Protein AF-A0A2J1DR00-F1 (afdb_monomer_lite)

Secondary structure (DSSP, 8-state):
--HHHHHHHHHHTT-B-TTTT--BHHHHHHHHHHS--SS--EEEEE---STT--HHHHHHHH-HHHHHHHHHHHHHHHT-S-EEEEE-TT-HHHHHHHHHHHHHHHHTTSEEE--------SS---------EE-

Foldseek 3Di:
DQLLVLLVVQVVVQDADPPPPRHRPSVVLVVLLPDPDPPGEDEAEQAPDDPPDCVSLVCLQPPLLVVVVVSLSSCNSSVHQWYYYAHDPVSVNSVVSNVVSLVVCVVVPQFPDWDDDDYDDDDDDDDDDTTGGGD

pLDDT: mean 83.14, std 20.16, range [23.86, 98.75]

Organism: NCBI:txid61435

InterPro domains:
  IPR011538 NADH-ubiquinone oxidoreductase 51kDa subunit, FMN-binding domain [PF01512] (10-109)
  IPR037225 NADH-ubiquinone oxidoreductase 51kDa subunit, FMN-binding domain superfamily [G3DSA:3.40.50.11540] (15-126)
  IPR037225 NADH-ubiquinone oxidoreductase 51kDa subunit, FMN-binding domain superfamily [SSF142019] (1-114)

Sequence (135 aa):
MTPEEVIAEVKRSKLVGRGGAAFPTGLKWELTRKEKANPKYIVCNASEGEPGTFKDRLILKNDPHMVLEGFIIAAYAVGTSQGFIHAREVYTQEIELFQKAIDQATERGFLSEYHGEQFLAGYPVLQKRRCVHLR

Structure (mmCIF, N/CA/C/O backbone):
data_AF-A0A2J1DR00-F1
#
_entry.id   AF-A0A2J1DR00-F1
#
loop_
_atom_site.group_PDB
_atom_site.id
_atom_site.type_symbol
_atom_site.label_atom_id
_atom_site.label_alt_id
_atom_site.label_comp_id
_atom_site.label_asym_id
_atom_site.label_entity_id
_atom_site.label_seq_id
_atom_site.pdbx_PDB_ins_code
_atom_site.Cartn_x
_atom_site.Cartn_y
_atom_site.Cartn_z
_atom_site.occupancy
_atom_site.B_iso_or_equiv
_atom_site.auth_seq_id
_atom_site.auth_comp_id
_atom_site.auth_asym_id
_atom_site.auth_atom_id
_atom_site.pdbx_PDB_model_num
ATOM 1 N N . MET A 1 1 ? -17.856 3.620 3.794 1.00 88.00 1 MET A N 1
ATOM 2 C CA . MET A 1 1 ? -17.553 2.341 4.464 1.00 88.00 1 MET A CA 1
ATOM 3 C C . MET A 1 1 ? -16.733 2.647 5.696 1.00 88.00 1 MET A C 1
ATOM 5 O O . MET A 1 1 ? -15.854 3.494 5.600 1.00 88.00 1 MET A O 1
ATOM 9 N N . THR A 1 2 ? -17.010 2.005 6.825 1.00 97.38 2 THR A N 1
ATOM 10 C CA . THR A 1 2 ? -16.100 2.018 7.977 1.00 97.38 2 THR A CA 1
ATOM 11 C C . THR A 1 2 ? -14.809 1.268 7.625 1.00 97.38 2 THR A C 1
ATOM 13 O O . THR A 1 2 ? -14.807 0.428 6.718 1.00 97.38 2 THR A O 1
ATOM 16 N N . PRO A 1 3 ? -13.690 1.519 8.316 1.00 96.56 3 PRO A N 1
ATOM 17 C CA . PRO A 1 3 ? -12.468 0.759 8.070 1.00 96.56 3 PRO A CA 1
ATOM 18 C C . PRO A 1 3 ? -12.642 -0.760 8.267 1.00 96.56 3 PRO A C 1
ATOM 20 O O . PRO A 1 3 ? -12.071 -1.558 7.525 1.00 96.56 3 PRO A O 1
ATOM 23 N N . GLU A 1 4 ? -13.461 -1.177 9.236 1.00 98.31 4 GLU A N 1
ATOM 24 C CA . GLU A 1 4 ? -13.835 -2.575 9.460 1.00 98.31 4 GLU A CA 1
ATOM 25 C C . GLU A 1 4 ? -14.590 -3.164 8.263 1.00 98.31 4 GLU A C 1
ATOM 27 O O . GLU A 1 4 ? -14.321 -4.301 7.876 1.00 98.31 4 GLU A O 1
ATOM 32 N N . GLU A 1 5 ? -15.493 -2.397 7.644 1.00 98.56 5 GLU A N 1
ATOM 33 C CA . GLU A 1 5 ? -16.196 -2.808 6.422 1.00 98.56 5 GLU A CA 1
ATOM 34 C C . GLU A 1 5 ? -15.236 -2.974 5.240 1.00 98.56 5 GLU A C 1
ATOM 36 O O . GLU A 1 5 ? -15.384 -3.930 4.476 1.00 98.56 5 GLU A O 1
ATOM 41 N N . VAL A 1 6 ? -14.229 -2.100 5.109 1.00 98.56 6 VAL A N 1
ATOM 42 C CA . VAL A 1 6 ? -13.178 -2.228 4.081 1.00 98.56 6 VAL A CA 1
ATOM 43 C C . VAL A 1 6 ? -12.381 -3.515 4.292 1.00 98.56 6 VAL A C 1
ATOM 45 O O . VAL A 1 6 ? -12.206 -4.299 3.361 1.00 98.56 6 VAL A O 1
ATOM 48 N N . ILE A 1 7 ? -11.945 -3.789 5.525 1.00 98.69 7 ILE A N 1
ATOM 49 C CA . ILE A 1 7 ? -11.233 -5.034 5.854 1.00 98.69 7 ILE A CA 1
ATOM 50 C C . ILE A 1 7 ? -12.117 -6.253 5.577 1.00 98.69 7 ILE A C 1
ATOM 52 O O . ILE A 1 7 ? -11.642 -7.245 5.019 1.00 98.69 7 ILE A O 1
ATOM 56 N N . ALA A 1 8 ? -13.401 -6.192 5.936 1.00 98.69 8 ALA A N 1
ATOM 57 C CA . ALA A 1 8 ? -14.345 -7.269 5.673 1.00 98.69 8 ALA A CA 1
ATOM 58 C C . ALA A 1 8 ? -14.510 -7.529 4.166 1.00 98.69 8 ALA A C 1
ATOM 60 O O . ALA A 1 8 ? -14.539 -8.692 3.763 1.00 98.69 8 ALA A O 1
ATOM 61 N N . GLU A 1 9 ? -14.545 -6.485 3.333 1.00 98.75 9 GLU A N 1
ATOM 62 C CA . GLU A 1 9 ? -14.589 -6.615 1.870 1.00 98.75 9 GLU A CA 1
ATOM 63 C C . GLU A 1 9 ? -13.320 -7.280 1.316 1.00 98.75 9 GLU A C 1
ATOM 65 O O . GLU A 1 9 ? -13.401 -8.244 0.554 1.00 98.75 9 GLU A O 1
ATOM 70 N N . VAL A 1 10 ? -12.135 -6.878 1.786 1.00 98.62 10 VAL A N 1
ATOM 71 C CA . VAL A 1 10 ? -10.864 -7.509 1.379 1.00 98.62 10 VAL A CA 1
ATOM 72 C C . VAL A 1 10 ? -10.762 -8.965 1.855 1.00 98.62 10 VAL A C 1
ATOM 74 O O . VAL A 1 10 ? -10.170 -9.806 1.177 1.00 98.62 10 VAL A O 1
ATOM 77 N N . LYS A 1 11 ? -11.358 -9.311 3.002 1.00 98.56 11 LYS A N 1
ATOM 78 C CA . LYS A 1 11 ? -11.471 -10.713 3.443 1.00 98.56 11 LYS A CA 1
ATOM 79 C C . LYS A 1 11 ? -12.416 -11.505 2.536 1.00 98.56 11 LYS A C 1
ATOM 81 O O . LYS A 1 11 ? -12.074 -12.625 2.155 1.00 98.56 11 LYS A O 1
ATOM 86 N N . ARG A 1 12 ? -13.570 -10.935 2.163 1.00 98.69 12 ARG A N 1
ATOM 87 C CA . ARG A 1 12 ? -14.547 -11.566 1.254 1.00 98.69 12 ARG A CA 1
ATOM 88 C C . ARG A 1 12 ? -13.963 -11.844 -0.129 1.00 98.69 12 ARG A C 1
ATOM 90 O O . ARG A 1 12 ? -14.233 -12.908 -0.681 1.00 98.69 12 ARG A O 1
ATOM 97 N N . SER A 1 13 ? -13.122 -10.950 -0.651 1.00 98.50 13 SER A N 1
ATOM 98 C CA . SER A 1 13 ? -12.480 -11.121 -1.963 1.00 98.50 13 SER A CA 1
ATOM 99 C C . SER A 1 13 ? -11.446 -12.251 -2.012 1.00 98.50 13 SER A C 1
ATOM 101 O O . SER A 1 13 ? -11.008 -12.633 -3.096 1.00 98.50 13 SER A O 1
ATOM 103 N N . LYS A 1 14 ? -11.047 -12.798 -0.852 1.00 98.25 14 LYS A N 1
ATOM 104 C CA . LYS A 1 14 ? -9.981 -13.806 -0.720 1.00 98.25 14 LYS A CA 1
ATOM 105 C C . LYS A 1 14 ? -8.647 -13.330 -1.307 1.00 98.25 14 LYS A C 1
ATOM 107 O O . LYS A 1 14 ? -7.835 -14.143 -1.751 1.00 98.25 14 LYS A O 1
ATOM 112 N N . LEU A 1 15 ? -8.406 -12.015 -1.308 1.00 98.56 15 LEU A N 1
ATOM 113 C CA . LEU A 1 15 ? -7.144 -11.459 -1.774 1.00 98.56 15 LEU A CA 1
ATOM 114 C C . LEU A 1 15 ? -5.988 -11.975 -0.908 1.00 98.56 15 LEU A C 1
ATOM 116 O O . LEU A 1 15 ? -6.011 -11.892 0.322 1.00 98.56 15 LEU A O 1
ATOM 120 N N . VAL A 1 16 ? -4.952 -12.459 -1.582 1.00 98.56 16 VAL A N 1
ATOM 121 C CA . VAL A 1 16 ? -3.692 -12.898 -0.981 1.00 98.56 16 VAL A CA 1
ATOM 122 C C . VAL A 1 16 ? -2.548 -11.987 -1.411 1.00 98.56 16 VAL A C 1
ATOM 124 O O . VAL A 1 16 ? -2.609 -11.345 -2.464 1.00 98.56 16 VAL A O 1
ATOM 127 N N . GLY A 1 17 ? -1.485 -11.946 -0.608 1.00 97.56 17 GLY A N 1
ATOM 128 C CA . GLY A 1 17 ? -0.277 -11.192 -0.922 1.00 97.56 17 GLY A CA 1
ATOM 129 C C . GLY A 1 17 ? 0.338 -11.627 -2.256 1.00 97.56 17 GLY A C 1
ATOM 130 O O . GLY A 1 17 ? 0.683 -12.793 -2.436 1.00 97.56 17 GLY A O 1
ATOM 131 N N . ARG A 1 18 ? 0.511 -10.674 -3.179 1.00 96.25 18 ARG A N 1
ATOM 132 C CA . ARG A 1 18 ? 1.053 -10.903 -4.533 1.00 96.25 18 ARG A CA 1
ATOM 133 C C . ARG A 1 18 ? 2.580 -10.810 -4.633 1.00 96.25 18 ARG A C 1
ATOM 135 O O . ARG A 1 18 ? 3.124 -10.928 -5.722 1.00 96.25 18 ARG A O 1
ATOM 142 N N . GLY A 1 19 ? 3.262 -10.659 -3.498 1.00 93.31 19 GLY A N 1
ATOM 143 C CA . GLY A 1 19 ? 4.727 -10.677 -3.395 1.00 93.31 19 GLY A CA 1
ATOM 144 C C . GLY A 1 19 ? 5.333 -12.067 -3.160 1.00 93.31 19 GLY A C 1
ATOM 145 O O . GLY A 1 19 ? 6.451 -12.149 -2.677 1.00 93.31 19 GLY A O 1
ATOM 146 N N . GLY A 1 20 ? 4.581 -13.150 -3.395 1.00 94.25 20 GLY A N 1
ATOM 147 C CA . GLY A 1 20 ? 5.068 -14.537 -3.305 1.00 94.25 20 GLY A CA 1
ATOM 148 C C . GLY A 1 20 ? 4.552 -15.333 -2.101 1.00 94.25 20 GLY A C 1
ATOM 149 O O . GLY A 1 20 ? 4.144 -16.476 -2.259 1.00 94.25 20 GLY A O 1
ATOM 150 N N . ALA A 1 21 ? 4.464 -14.729 -0.910 1.00 95.88 21 ALA A N 1
ATOM 151 C CA . ALA A 1 21 ? 4.074 -15.450 0.313 1.00 95.88 21 ALA A CA 1
ATOM 152 C C . ALA A 1 21 ? 2.595 -15.888 0.373 1.00 95.88 21 ALA A C 1
ATOM 154 O O . ALA A 1 21 ? 2.232 -16.690 1.229 1.00 95.88 21 ALA A O 1
ATOM 155 N N . ALA A 1 22 ? 1.727 -15.316 -0.470 1.00 97.12 22 ALA A N 1
ATOM 156 C CA . ALA A 1 22 ? 0.298 -15.634 -0.545 1.00 97.12 22 ALA A CA 1
ATOM 157 C C . ALA A 1 22 ? -0.480 -15.562 0.793 1.00 97.12 22 ALA A C 1
ATOM 159 O O . ALA A 1 22 ? -1.555 -16.144 0.929 1.00 97.12 22 ALA A O 1
ATOM 160 N N . PHE A 1 23 ? 0.013 -14.807 1.782 1.00 98.31 23 PHE A N 1
ATOM 161 C CA . PHE A 1 23 ? -0.700 -14.611 3.046 1.00 98.31 23 PHE A CA 1
ATOM 162 C C . PHE A 1 23 ? -2.011 -13.827 2.820 1.00 98.31 23 PHE A C 1
ATOM 164 O O . PHE A 1 23 ? -1.988 -12.859 2.051 1.00 98.31 23 PHE A O 1
ATOM 171 N N . PRO A 1 24 ? -3.140 -14.174 3.474 1.00 98.62 24 PRO A N 1
ATOM 172 C CA . PRO A 1 24 ? -4.413 -13.477 3.277 1.00 98.62 24 PRO A CA 1
ATOM 173 C C . PRO A 1 24 ? -4.330 -11.986 3.639 1.00 98.62 24 PRO A C 1
ATOM 175 O O . PRO A 1 24 ? -4.121 -11.618 4.799 1.00 98.62 24 PRO A O 1
ATOM 178 N N . THR A 1 25 ? -4.529 -11.110 2.651 1.00 98.62 25 THR A N 1
ATOM 179 C CA . THR A 1 25 ? -4.358 -9.655 2.798 1.00 98.62 25 THR A CA 1
ATOM 180 C C . THR A 1 25 ? -5.338 -9.075 3.816 1.00 98.62 25 THR A C 1
ATOM 182 O O . THR A 1 25 ? -4.941 -8.289 4.673 1.00 98.62 25 THR A O 1
ATOM 185 N N . GLY A 1 26 ? -6.598 -9.518 3.789 1.00 98.50 26 GLY A N 1
ATOM 186 C CA . GLY A 1 26 ? -7.615 -9.046 4.729 1.00 98.50 26 GLY A CA 1
ATOM 187 C C . GLY A 1 26 ? -7.314 -9.419 6.187 1.00 98.50 26 GLY A C 1
ATOM 188 O O . GLY A 1 26 ? -7.512 -8.601 7.081 1.00 98.50 26 GLY A O 1
ATOM 189 N N . LEU A 1 27 ? -6.762 -10.616 6.436 1.00 98.62 27 LEU A N 1
ATOM 190 C CA . LEU A 1 27 ? -6.316 -11.015 7.778 1.00 98.62 27 LEU A CA 1
ATOM 191 C C . LEU A 1 27 ? -5.120 -10.174 8.232 1.00 98.62 27 LEU A C 1
ATOM 193 O O . LEU A 1 27 ? -5.088 -9.721 9.372 1.00 98.62 27 LEU A O 1
ATOM 197 N N . LYS A 1 28 ? -4.158 -9.919 7.335 1.00 98.31 28 LYS A N 1
ATOM 198 C CA . LYS A 1 28 ? -3.012 -9.049 7.629 1.00 98.31 28 LYS A CA 1
ATOM 199 C C . LYS A 1 28 ? -3.476 -7.665 8.091 1.00 98.31 28 LYS A C 1
ATOM 201 O O . LYS A 1 28 ? -3.012 -7.188 9.121 1.00 98.31 28 LYS A O 1
ATOM 206 N N . TRP A 1 29 ? -4.412 -7.049 7.366 1.00 98.31 29 TRP A N 1
ATOM 207 C CA . TRP A 1 29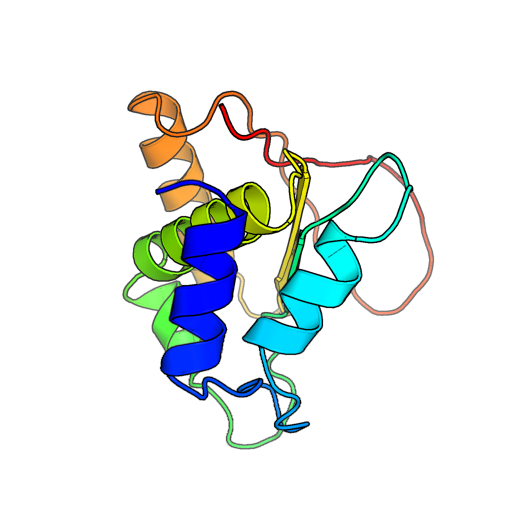 ? -4.948 -5.729 7.716 1.00 98.31 29 TRP A CA 1
ATOM 208 C C . TRP A 1 29 ? -5.737 -5.747 9.027 1.00 98.31 29 TRP A C 1
ATOM 210 O O . TRP A 1 29 ? -5.585 -4.839 9.841 1.00 98.31 29 TRP A O 1
ATOM 220 N N . GLU A 1 30 ? -6.533 -6.793 9.270 1.00 98.44 30 GLU A N 1
ATOM 221 C CA . GLU A 1 30 ? -7.266 -6.971 10.527 1.00 98.44 30 GLU A CA 1
ATOM 222 C C . GLU A 1 30 ? -6.330 -7.030 11.740 1.00 98.44 30 GLU A C 1
ATOM 224 O O . GLU A 1 30 ? -6.579 -6.354 12.740 1.00 98.44 30 GLU A O 1
ATOM 229 N N . LEU A 1 31 ? -5.245 -7.804 11.646 1.00 98.06 31 LEU A N 1
ATOM 230 C CA . LEU A 1 31 ? -4.244 -7.911 12.710 1.00 98.06 31 LEU A CA 1
ATOM 231 C C . LEU A 1 31 ? -3.588 -6.551 12.983 1.00 98.06 31 LEU A C 1
ATOM 233 O O . LEU A 1 31 ? -3.538 -6.114 14.131 1.00 98.06 31 LEU A O 1
ATOM 237 N N . THR A 1 32 ? -3.169 -5.832 11.936 1.00 96.94 32 THR A N 1
ATOM 238 C CA . THR A 1 32 ? -2.581 -4.489 12.078 1.00 96.94 32 THR A CA 1
ATOM 239 C C . THR A 1 32 ? -3.564 -3.483 12.683 1.00 96.94 32 THR A C 1
ATOM 241 O O . THR A 1 32 ? -3.183 -2.664 13.523 1.00 96.94 32 THR A O 1
ATOM 244 N N . ARG A 1 33 ? -4.845 -3.535 12.303 1.00 95.75 33 ARG A N 1
ATOM 245 C CA . ARG A 1 33 ? -5.871 -2.649 12.864 1.00 95.75 33 ARG A CA 1
ATOM 246 C C . ARG A 1 33 ? -6.105 -2.914 14.353 1.00 95.75 33 ARG A C 1
ATOM 248 O O . ARG A 1 33 ? -6.186 -1.955 15.117 1.00 95.75 33 ARG A O 1
ATOM 255 N N . LYS A 1 34 ? -6.193 -4.183 14.763 1.00 97.06 34 LYS A N 1
ATOM 256 C CA . LYS A 1 34 ? -6.454 -4.580 16.160 1.00 97.06 34 LYS A CA 1
ATOM 257 C C . LYS A 1 34 ? -5.311 -4.239 17.113 1.00 97.06 34 LYS A C 1
ATOM 259 O O . LYS A 1 34 ? -5.559 -4.064 18.304 1.00 97.06 34 LYS A O 1
ATOM 264 N N . GLU A 1 35 ? -4.089 -4.133 16.600 1.00 96.88 35 GLU A N 1
ATOM 265 C CA . GLU A 1 35 ? -2.918 -3.812 17.412 1.00 96.88 35 GLU A CA 1
ATOM 266 C C . GLU A 1 35 ? -3.038 -2.425 18.063 1.00 96.88 35 GLU A C 1
ATOM 268 O O . GLU A 1 35 ? -3.402 -1.445 17.404 1.00 96.88 35 GLU A O 1
ATOM 273 N N . LYS A 1 36 ? -2.704 -2.315 19.354 1.00 93.50 36 LYS A N 1
ATOM 274 C CA . LYS A 1 36 ? -2.790 -1.058 20.120 1.00 93.50 36 LYS A CA 1
ATOM 275 C C . LYS A 1 36 ? -1.449 -0.324 20.101 1.00 93.50 36 LYS A C 1
ATOM 277 O O . LYS A 1 36 ? -0.882 -0.013 21.143 1.00 93.50 36 LYS A O 1
ATOM 282 N N . ALA A 1 37 ? -0.951 -0.045 18.901 1.00 88.69 37 ALA A N 1
ATOM 283 C CA . ALA A 1 37 ? 0.303 0.666 18.679 1.00 88.69 37 ALA A CA 1
ATOM 284 C C . ALA A 1 37 ? 0.061 2.026 18.016 1.00 88.69 37 ALA A C 1
ATOM 286 O O . ALA A 1 37 ? -0.807 2.147 17.153 1.00 88.69 37 ALA A O 1
ATOM 287 N N . ASN A 1 38 ? 0.863 3.023 18.396 1.00 84.81 38 ASN A N 1
ATOM 288 C CA . ASN A 1 38 ? 0.962 4.310 17.716 1.00 84.81 38 ASN A CA 1
ATOM 289 C C . ASN A 1 38 ? 2.426 4.788 17.721 1.00 84.81 38 ASN A C 1
ATOM 291 O O . ASN A 1 38 ? 3.040 4.805 18.789 1.00 84.81 38 ASN A O 1
ATOM 295 N N . PRO A 1 39 ? 2.988 5.202 16.571 1.00 83.25 39 PRO A N 1
ATOM 296 C CA . PRO A 1 39 ? 2.362 5.236 15.245 1.00 83.25 39 PRO A CA 1
ATOM 297 C C . PRO A 1 39 ? 2.255 3.845 14.590 1.00 83.25 39 PRO A C 1
ATOM 299 O O . PRO A 1 39 ? 3.071 2.960 14.843 1.00 83.25 39 PRO A O 1
ATOM 302 N N . LYS A 1 40 ? 1.262 3.671 13.710 1.00 86.19 40 LYS A N 1
ATOM 303 C CA . LYS A 1 40 ? 1.194 2.562 12.740 1.00 86.19 40 LYS A CA 1
ATOM 304 C C . LYS A 1 40 ? 1.687 3.040 11.384 1.00 86.19 40 LYS A C 1
ATOM 306 O O . LYS A 1 40 ? 1.605 4.228 11.092 1.00 86.19 40 LYS A O 1
ATOM 311 N N . TYR A 1 41 ? 2.113 2.119 10.529 1.00 87.88 41 TYR A N 1
ATOM 312 C CA . TYR A 1 41 ? 2.579 2.453 9.186 1.00 87.88 41 TYR A CA 1
ATOM 313 C C . TYR A 1 41 ? 2.029 1.483 8.149 1.00 87.88 41 TYR A C 1
ATOM 315 O O . TYR A 1 41 ? 1.898 0.287 8.419 1.00 87.88 41 TYR A O 1
ATOM 323 N N . ILE A 1 42 ? 1.766 1.996 6.950 1.00 88.94 42 ILE A N 1
ATOM 324 C CA . ILE A 1 42 ? 1.579 1.188 5.747 1.00 88.94 42 ILE A CA 1
ATOM 325 C C . ILE A 1 42 ? 2.874 1.226 4.919 1.00 88.94 42 ILE A C 1
ATOM 327 O O . ILE A 1 42 ? 3.546 2.255 4.837 1.00 88.94 42 ILE A O 1
ATOM 331 N N . VAL A 1 43 ? 3.258 0.102 4.316 1.00 91.25 43 VAL A N 1
ATOM 332 C CA . VAL A 1 43 ? 4.449 0.029 3.458 1.00 91.25 43 VAL A CA 1
ATOM 333 C C . VAL A 1 43 ? 4.080 -0.645 2.145 1.00 91.25 43 VAL A C 1
ATOM 335 O O . VAL A 1 43 ? 3.636 -1.796 2.144 1.00 91.25 43 VAL A O 1
ATOM 338 N N . CYS A 1 44 ? 4.281 0.059 1.033 1.00 91.38 44 CYS A N 1
ATOM 339 C CA . CYS A 1 44 ? 4.246 -0.528 -0.300 1.00 91.38 44 CYS A CA 1
ATOM 340 C C . CYS A 1 44 ? 5.629 -1.104 -0.608 1.00 91.38 44 CYS A C 1
ATOM 342 O O . CYS A 1 44 ? 6.613 -0.364 -0.666 1.00 91.38 44 CYS A O 1
ATOM 344 N N . ASN A 1 45 ? 5.712 -2.422 -0.782 1.00 92.38 45 ASN A N 1
ATOM 345 C CA . ASN A 1 45 ? 6.932 -3.065 -1.248 1.00 92.38 45 ASN A CA 1
ATOM 346 C C . ASN A 1 45 ? 6.902 -3.151 -2.779 1.00 92.38 45 ASN A C 1
ATOM 348 O O . ASN A 1 45 ? 6.274 -4.050 -3.328 1.00 92.38 45 ASN A O 1
ATOM 352 N N . ALA A 1 46 ? 7.588 -2.219 -3.431 1.00 89.69 46 ALA A N 1
ATOM 353 C CA . ALA A 1 46 ? 7.847 -2.170 -4.867 1.00 89.69 46 ALA A CA 1
ATOM 354 C C . ALA A 1 46 ? 9.280 -2.636 -5.212 1.00 89.69 46 ALA A C 1
ATOM 356 O O . ALA A 1 46 ? 9.852 -2.251 -6.235 1.00 89.69 46 ALA A O 1
ATOM 357 N N . SER A 1 47 ? 9.897 -3.442 -4.342 1.00 87.50 47 SER A N 1
ATOM 358 C CA . SER A 1 47 ? 11.236 -3.993 -4.547 1.00 87.50 47 SER A CA 1
ATOM 359 C C . SER A 1 47 ? 11.170 -5.324 -5.295 1.00 87.50 47 SER A C 1
ATOM 361 O O . SER A 1 47 ? 11.304 -6.408 -4.727 1.00 87.50 47 SER A O 1
ATOM 363 N N . GLU A 1 48 ? 10.912 -5.242 -6.598 1.00 87.25 48 GLU A N 1
ATOM 364 C CA . GLU A 1 48 ? 10.777 -6.405 -7.479 1.00 87.25 48 GLU A CA 1
ATOM 365 C C . GLU A 1 48 ? 12.160 -6.888 -7.959 1.00 87.25 48 GLU A C 1
ATOM 367 O O . GLU A 1 48 ? 12.703 -6.440 -8.974 1.00 87.25 48 GLU A O 1
ATOM 372 N N . GLY A 1 49 ? 12.798 -7.727 -7.134 1.00 84.38 49 GLY A N 1
ATOM 373 C CA . GLY A 1 49 ? 14.181 -8.194 -7.310 1.00 84.38 49 GLY A CA 1
ATOM 374 C C . GLY A 1 49 ? 14.346 -9.570 -7.964 1.00 84.38 49 GLY A C 1
ATOM 375 O O . GLY A 1 49 ? 15.462 -9.922 -8.341 1.00 84.38 49 GLY A O 1
ATOM 376 N N . GLU A 1 50 ? 13.272 -10.348 -8.100 1.00 89.31 50 GLU A N 1
ATOM 377 C CA . GLU A 1 50 ? 13.334 -11.716 -8.620 1.00 89.31 50 GLU A CA 1
ATOM 378 C C . GLU A 1 50 ? 13.568 -11.722 -10.146 1.00 89.31 50 GLU A C 1
ATOM 380 O O . GLU A 1 50 ? 12.865 -11.011 -10.878 1.00 89.31 50 GLU A O 1
ATOM 385 N N . PRO A 1 51 ? 14.535 -12.503 -10.666 1.00 88.69 51 PRO A N 1
ATOM 386 C CA . PRO A 1 51 ? 14.758 -12.610 -12.105 1.00 88.69 51 PRO A CA 1
ATOM 387 C C . PRO A 1 51 ? 13.482 -12.997 -12.863 1.00 88.69 51 PRO A C 1
ATOM 389 O O . PRO A 1 51 ? 12.787 -13.936 -12.494 1.00 88.69 51 PRO A O 1
ATOM 392 N N . GLY A 1 52 ? 13.178 -12.274 -13.943 1.00 88.88 52 GLY A N 1
ATOM 393 C CA . GLY A 1 52 ? 11.984 -12.517 -14.762 1.00 88.88 52 GLY A CA 1
ATOM 394 C C . GLY A 1 52 ? 10.702 -11.839 -14.266 1.00 88.88 52 GLY A C 1
ATOM 395 O O . GLY A 1 52 ? 9.676 -11.953 -14.932 1.00 88.88 52 GLY A O 1
ATOM 396 N N . THR A 1 53 ? 10.746 -11.093 -13.157 1.00 91.69 53 THR A N 1
ATOM 397 C CA . THR A 1 53 ? 9.601 -10.313 -12.659 1.00 91.69 53 THR A CA 1
ATOM 398 C C . THR A 1 53 ? 9.707 -8.838 -13.058 1.00 91.69 53 THR A C 1
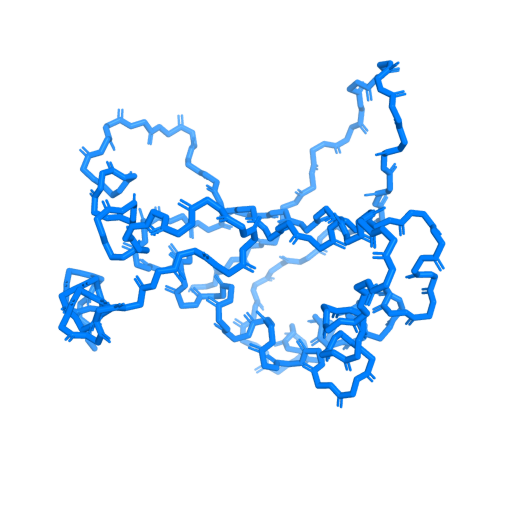ATOM 400 O O . THR A 1 53 ? 10.778 -8.233 -13.004 1.00 91.69 53 THR A O 1
ATOM 403 N N . PHE A 1 54 ? 8.596 -8.277 -13.538 1.00 93.00 54 PHE A N 1
ATOM 404 C CA . PHE A 1 54 ? 8.495 -6.883 -13.998 1.00 93.00 54 PHE A CA 1
ATOM 405 C C . PHE A 1 54 ? 7.075 -6.300 -13.834 1.00 93.00 54 PHE A C 1
ATOM 407 O O . PHE A 1 54 ? 6.758 -5.245 -14.387 1.00 93.00 54 PHE A O 1
ATOM 414 N N . LYS A 1 55 ? 6.185 -7.000 -13.119 1.00 93.62 55 LYS A N 1
ATOM 415 C CA . LYS A 1 55 ? 4.764 -6.628 -12.990 1.00 93.62 55 LYS A CA 1
ATOM 416 C C . LYS A 1 55 ? 4.599 -5.345 -12.170 1.00 93.62 55 LYS A C 1
ATOM 418 O O . LYS A 1 55 ? 3.798 -4.494 -12.549 1.00 93.62 55 LYS A O 1
ATOM 423 N N . ASP A 1 56 ? 5.374 -5.179 -11.099 1.00 93.31 56 ASP A N 1
ATOM 424 C CA . ASP A 1 56 ? 5.247 -4.031 -10.196 1.00 93.31 56 ASP A CA 1
ATOM 425 C C . ASP A 1 56 ? 5.793 -2.788 -10.897 1.00 93.31 56 ASP A C 1
ATOM 427 O O . ASP A 1 56 ? 5.170 -1.725 -10.873 1.00 93.31 56 ASP A O 1
ATOM 431 N N . ARG A 1 57 ? 6.904 -2.960 -11.625 1.00 93.00 57 ARG A N 1
ATOM 432 C CA . ARG A 1 57 ? 7.470 -1.922 -12.487 1.00 93.00 57 ARG A CA 1
ATOM 433 C C . ARG A 1 57 ? 6.466 -1.414 -13.518 1.00 93.00 57 ARG A C 1
ATOM 435 O O . ARG A 1 57 ? 6.304 -0.207 -13.674 1.00 93.00 57 ARG A O 1
ATOM 442 N N . LEU A 1 58 ? 5.795 -2.325 -14.229 1.00 95.38 58 LEU A N 1
ATOM 443 C CA . LEU A 1 58 ? 4.819 -1.952 -15.256 1.00 95.38 58 LEU A CA 1
ATOM 444 C C . LEU A 1 58 ? 3.624 -1.203 -14.667 1.00 95.38 58 LEU A C 1
ATOM 446 O O . LEU A 1 58 ? 3.160 -0.244 -15.278 1.00 95.38 58 LEU A O 1
ATOM 450 N N . ILE A 1 59 ? 3.147 -1.610 -13.491 1.00 95.31 59 ILE A N 1
ATOM 451 C CA . ILE A 1 59 ? 2.054 -0.915 -12.810 1.00 95.31 59 ILE A CA 1
ATOM 452 C C . ILE A 1 59 ? 2.488 0.504 -12.423 1.00 95.31 59 ILE A C 1
ATOM 454 O O . ILE A 1 59 ? 1.809 1.458 -12.789 1.00 95.31 59 ILE A O 1
ATOM 458 N N . LEU A 1 60 ? 3.639 0.666 -11.762 1.00 92.50 60 LEU A N 1
ATOM 459 C CA . LEU A 1 60 ? 4.135 1.990 -11.362 1.00 92.50 60 LEU A CA 1
ATOM 460 C C . LEU A 1 60 ? 4.384 2.918 -12.556 1.00 92.50 60 LEU A C 1
ATOM 462 O O . LEU A 1 60 ? 4.192 4.127 -12.453 1.00 92.50 60 LEU A O 1
ATOM 466 N N . LYS A 1 61 ? 4.798 2.354 -13.695 1.00 95.06 61 LYS A N 1
ATOM 467 C CA . LYS A 1 61 ? 5.054 3.112 -14.920 1.00 95.06 61 LYS A CA 1
ATOM 468 C C . LYS A 1 61 ? 3.778 3.538 -15.646 1.00 95.06 61 LYS A C 1
ATOM 470 O O . LYS A 1 61 ? 3.728 4.639 -16.187 1.00 95.06 61 LYS A O 1
ATOM 475 N N . ASN A 1 62 ? 2.782 2.660 -15.713 1.00 96.88 62 ASN A N 1
ATOM 476 C CA . ASN A 1 62 ? 1.608 2.876 -16.559 1.00 96.88 62 ASN A CA 1
ATOM 477 C C . ASN A 1 62 ? 0.423 3.469 -15.789 1.00 96.88 62 ASN A C 1
ATOM 479 O O . ASN A 1 62 ? -0.356 4.214 -16.377 1.00 96.88 62 ASN A O 1
ATOM 483 N N . ASP A 1 63 ? 0.289 3.153 -14.499 1.00 97.25 63 ASP A N 1
ATOM 484 C CA . ASP A 1 63 ? -0.806 3.625 -13.650 1.00 97.25 63 ASP A CA 1
ATOM 485 C C . ASP A 1 63 ? -0.366 3.783 -12.176 1.00 97.25 63 ASP A C 1
ATOM 487 O O . ASP A 1 63 ? -0.727 2.987 -11.299 1.00 97.25 63 ASP A O 1
ATOM 491 N N . PRO A 1 64 ? 0.443 4.815 -11.868 1.00 94.12 64 PRO A N 1
ATOM 492 C CA . PRO A 1 64 ? 0.874 5.089 -10.498 1.00 94.12 64 PRO A CA 1
ATOM 493 C C . PRO A 1 64 ? -0.288 5.490 -9.574 1.00 94.12 64 PRO A C 1
ATOM 495 O O . PRO A 1 64 ? -0.229 5.233 -8.370 1.00 94.12 64 PRO A O 1
ATOM 498 N N . HIS A 1 65 ? -1.361 6.080 -10.115 1.00 94.88 65 HIS A N 1
ATOM 499 C CA . HIS A 1 65 ? -2.534 6.481 -9.329 1.00 94.88 65 HIS A CA 1
ATOM 500 C C . HIS A 1 65 ? -3.283 5.276 -8.767 1.00 94.88 65 HIS A C 1
ATOM 502 O O . HIS A 1 65 ? -3.682 5.317 -7.606 1.00 94.88 65 HIS A O 1
ATOM 508 N N . MET A 1 66 ? -3.385 4.174 -9.516 1.00 96.06 66 MET A N 1
ATOM 509 C CA . MET A 1 66 ? -3.972 2.927 -9.008 1.00 96.06 66 MET A CA 1
ATOM 510 C C . MET A 1 66 ? -3.230 2.392 -7.772 1.00 96.06 66 MET A C 1
ATOM 512 O O . MET A 1 66 ? -3.850 1.917 -6.817 1.00 96.06 66 MET A O 1
ATOM 516 N N . VAL A 1 67 ? -1.896 2.481 -7.752 1.00 94.06 67 VAL A N 1
ATOM 517 C CA . VAL A 1 67 ? -1.104 2.070 -6.579 1.00 94.06 67 VAL A CA 1
ATOM 518 C C . VAL A 1 67 ? -1.322 3.031 -5.413 1.00 94.06 67 VAL A C 1
ATOM 520 O O . VAL A 1 67 ? -1.485 2.580 -4.277 1.00 94.06 67 VAL A O 1
ATOM 523 N N . LEU A 1 68 ? -1.354 4.337 -5.683 1.00 91.38 68 LEU A N 1
ATOM 524 C CA . LEU A 1 68 ? -1.593 5.362 -4.670 1.00 91.38 68 LEU A CA 1
ATOM 525 C C . LEU A 1 68 ? -2.985 5.229 -4.034 1.00 91.38 68 LEU A C 1
ATOM 527 O O . LEU A 1 68 ? -3.103 5.272 -2.813 1.00 91.38 68 LEU A O 1
ATOM 531 N N . GLU A 1 69 ? -4.027 4.989 -4.825 1.00 93.94 69 GLU A N 1
ATOM 532 C CA . GLU A 1 69 ? -5.387 4.763 -4.328 1.00 93.94 69 GLU A CA 1
ATOM 533 C C . GLU A 1 69 ? -5.451 3.531 -3.415 1.00 93.94 69 GLU A C 1
ATOM 535 O O . GLU A 1 69 ? -5.930 3.613 -2.280 1.00 93.94 69 GLU A O 1
ATOM 540 N N . GLY A 1 70 ? -4.891 2.399 -3.857 1.00 94.38 70 GLY A N 1
ATOM 541 C CA . GLY A 1 70 ? -4.828 1.185 -3.041 1.00 94.38 70 GLY A CA 1
ATOM 542 C C . GLY A 1 70 ? -4.064 1.395 -1.729 1.00 94.38 70 GLY A C 1
ATOM 543 O O . GLY A 1 70 ? -4.451 0.865 -0.683 1.00 94.38 70 GLY A O 1
ATOM 544 N N . PHE A 1 71 ? -3.008 2.208 -1.763 1.00 92.00 71 PHE A N 1
ATOM 545 C CA . PHE A 1 71 ? -2.230 2.589 -0.590 1.00 92.00 71 PHE A CA 1
ATOM 546 C C . PHE A 1 71 ? -3.045 3.420 0.410 1.00 92.00 71 PHE A C 1
ATOM 548 O O . PHE A 1 71 ? -3.026 3.123 1.608 1.00 92.00 71 PHE A O 1
ATOM 555 N N . ILE A 1 72 ? -3.804 4.408 -0.076 1.00 91.06 72 ILE A N 1
ATOM 556 C CA . ILE A 1 72 ? -4.699 5.252 0.731 1.00 91.06 72 ILE A CA 1
ATOM 557 C C . ILE A 1 72 ? -5.795 4.402 1.383 1.00 91.06 72 ILE A C 1
ATOM 559 O O . ILE A 1 72 ? -6.017 4.497 2.591 1.00 91.06 72 ILE A O 1
ATOM 563 N N . ILE A 1 73 ? -6.436 3.514 0.615 1.00 94.81 73 ILE A N 1
ATOM 564 C CA . ILE A 1 73 ? -7.475 2.603 1.121 1.00 94.81 73 ILE A CA 1
ATOM 565 C C . ILE A 1 73 ? -6.915 1.710 2.233 1.00 94.81 73 ILE A C 1
ATOM 567 O O . ILE A 1 73 ? -7.546 1.549 3.281 1.00 94.81 73 ILE A O 1
ATOM 571 N N . ALA A 1 74 ? -5.723 1.142 2.031 1.00 95.75 74 ALA A N 1
ATOM 572 C CA . ALA A 1 74 ? -5.086 0.277 3.018 1.00 95.75 74 ALA A CA 1
ATOM 573 C C . ALA A 1 74 ? -4.765 1.032 4.315 1.00 95.75 74 ALA A C 1
ATOM 575 O O . ALA A 1 74 ? -5.022 0.526 5.408 1.00 95.75 74 ALA A O 1
ATOM 576 N N . ALA A 1 75 ? -4.239 2.249 4.202 1.00 92.50 75 ALA A N 1
ATOM 577 C CA . ALA A 1 75 ? -3.919 3.102 5.337 1.00 92.50 75 ALA A CA 1
ATOM 578 C C . ALA A 1 75 ? -5.174 3.516 6.130 1.00 92.50 75 ALA A C 1
ATOM 580 O O . ALA A 1 75 ? -5.199 3.359 7.355 1.00 92.50 75 ALA A O 1
ATOM 581 N N . TYR A 1 76 ? -6.249 3.915 5.438 1.00 92.75 76 TYR A N 1
ATOM 582 C CA . TYR A 1 76 ? -7.561 4.165 6.044 1.00 92.75 76 TYR A CA 1
ATOM 583 C C . TYR A 1 76 ? -8.084 2.930 6.795 1.00 92.75 76 TYR A C 1
ATOM 585 O O . TYR A 1 76 ? -8.476 3.017 7.962 1.00 92.75 76 TYR A O 1
ATOM 593 N N . ALA A 1 77 ? -8.022 1.755 6.159 1.00 96.19 77 ALA A N 1
ATOM 594 C CA . ALA A 1 77 ? -8.482 0.494 6.734 1.00 96.19 77 ALA A CA 1
ATOM 595 C C . ALA A 1 77 ? -7.736 0.137 8.035 1.00 96.19 77 ALA A C 1
ATOM 597 O O . ALA A 1 77 ? -8.358 -0.210 9.044 1.00 96.19 77 ALA A O 1
ATOM 598 N N . VAL A 1 78 ? -6.405 0.257 8.053 1.00 95.00 78 VAL A N 1
ATOM 599 C CA . VAL A 1 78 ? -5.597 -0.071 9.244 1.00 95.00 78 VAL A CA 1
ATOM 600 C C . VAL A 1 78 ? -5.575 1.042 10.298 1.00 95.00 78 VAL A C 1
ATOM 602 O O . VAL A 1 78 ? -5.165 0.788 11.434 1.00 95.00 78 VAL A O 1
ATOM 605 N N . GLY A 1 79 ? -6.050 2.242 9.951 1.00 90.75 79 GLY A N 1
ATOM 606 C CA . GLY A 1 79 ? -6.110 3.402 10.838 1.00 90.75 79 GLY A CA 1
ATOM 607 C C . GLY A 1 79 ? -4.767 4.114 10.984 1.00 90.75 79 GLY A C 1
ATOM 608 O O . GLY A 1 79 ? -4.375 4.447 12.100 1.00 90.75 79 GLY A O 1
ATOM 609 N N . THR A 1 80 ? -4.041 4.307 9.881 1.00 87.62 80 THR A N 1
ATOM 610 C CA . THR A 1 80 ? -2.828 5.130 9.856 1.00 87.62 80 THR A CA 1
ATOM 611 C C . THR A 1 80 ? -2.932 6.247 8.829 1.00 87.62 80 THR A C 1
ATOM 613 O O . THR A 1 80 ? -3.478 6.062 7.746 1.00 87.62 80 THR A O 1
ATOM 616 N N . SER A 1 81 ? -2.354 7.394 9.168 1.00 81.44 81 SER A N 1
ATOM 617 C CA . SER A 1 81 ? -2.069 8.483 8.242 1.00 81.44 81 SER A CA 1
ATOM 618 C C . SER A 1 81 ? -0.613 8.464 7.785 1.00 81.44 81 SER A C 1
ATOM 620 O O . SER A 1 81 ? -0.155 9.473 7.287 1.00 81.44 81 SER A O 1
ATOM 622 N N . GLN A 1 82 ? 0.146 7.385 8.013 1.00 82.00 82 GLN A N 1
ATOM 623 C CA . GLN A 1 82 ? 1.573 7.333 7.703 1.00 82.00 82 GLN A CA 1
ATOM 624 C C . GLN A 1 82 ? 1.922 6.130 6.841 1.00 82.00 82 GLN A C 1
ATOM 626 O O . GLN A 1 82 ? 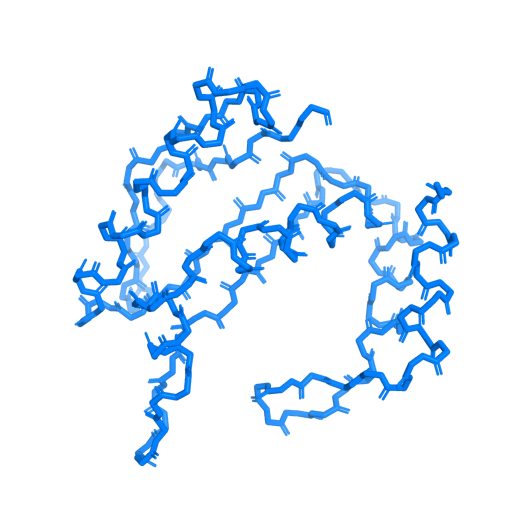1.560 4.989 7.150 1.00 82.00 82 GLN A O 1
ATOM 631 N N . GLY A 1 83 ? 2.716 6.365 5.801 1.00 84.00 83 GLY A N 1
ATOM 632 C CA . GLY A 1 83 ? 3.222 5.274 4.995 1.00 84.00 83 GLY A CA 1
ATOM 633 C C . GLY A 1 83 ? 4.447 5.586 4.156 1.00 84.00 83 GLY A C 1
ATOM 634 O O . GLY A 1 83 ? 4.814 6.743 3.955 1.00 84.00 83 GLY A O 1
ATOM 635 N N . PHE A 1 84 ? 5.047 4.501 3.666 1.00 84.69 84 PHE A N 1
ATOM 636 C CA . PHE A 1 84 ? 6.272 4.487 2.877 1.00 84.69 84 PHE A CA 1
ATOM 637 C C . PHE A 1 84 ? 6.126 3.634 1.621 1.00 84.69 84 PHE A C 1
ATOM 639 O O . PHE A 1 84 ? 5.412 2.629 1.614 1.00 84.69 84 PHE A O 1
ATOM 646 N N . ILE A 1 85 ? 6.890 3.977 0.591 1.00 85.38 85 ILE A N 1
ATOM 647 C CA . ILE A 1 85 ? 7.061 3.152 -0.602 1.00 85.38 85 ILE A CA 1
ATOM 648 C C . ILE A 1 85 ? 8.529 2.793 -0.698 1.00 85.38 85 ILE A C 1
ATOM 650 O O . ILE A 1 85 ? 9.395 3.663 -0.701 1.00 85.38 85 ILE A O 1
ATOM 654 N N . HIS A 1 86 ? 8.800 1.497 -0.739 1.00 86.12 86 HIS A N 1
ATOM 655 C CA . HIS A 1 86 ? 10.138 0.967 -0.908 1.00 86.12 86 HIS A CA 1
ATOM 656 C C . HIS A 1 86 ? 10.260 0.399 -2.318 1.00 86.12 86 HIS A C 1
ATOM 658 O O . HIS A 1 86 ? 9.682 -0.644 -2.609 1.00 86.12 86 HIS A O 1
ATOM 664 N N . ALA A 1 87 ? 10.992 1.093 -3.184 1.00 85.56 87 ALA A N 1
ATOM 665 C CA . ALA A 1 87 ? 11.243 0.693 -4.563 1.00 85.56 87 ALA A CA 1
ATOM 666 C C . ALA A 1 87 ? 12.739 0.454 -4.798 1.00 85.56 87 ALA A C 1
ATOM 668 O O . ALA A 1 87 ? 13.587 0.892 -4.015 1.00 85.56 87 ALA A O 1
ATOM 669 N N . ARG A 1 88 ? 13.066 -0.249 -5.887 1.00 83.81 88 ARG A N 1
ATOM 670 C CA . ARG A 1 88 ? 14.460 -0.472 -6.289 1.00 83.81 88 ARG A CA 1
ATOM 671 C C . ARG A 1 88 ? 15.098 0.829 -6.762 1.00 83.81 88 ARG A C 1
ATOM 673 O O . ARG A 1 88 ? 14.464 1.628 -7.438 1.00 83.81 88 ARG A O 1
ATOM 680 N N . GLU A 1 89 ? 16.392 0.979 -6.516 1.00 79.81 89 GLU A N 1
ATOM 681 C CA . GLU A 1 89 ? 17.186 2.116 -7.008 1.00 79.81 89 GLU A CA 1
ATOM 682 C C . GLU A 1 89 ? 17.188 2.254 -8.537 1.00 79.81 89 GLU A C 1
ATOM 684 O O . GLU A 1 89 ? 17.250 3.357 -9.064 1.00 79.81 89 GLU A O 1
ATOM 689 N N . VAL A 1 90 ? 17.040 1.137 -9.254 1.00 84.44 90 VAL A N 1
ATOM 690 C CA . VAL A 1 90 ? 16.972 1.115 -10.722 1.00 84.44 90 VAL A CA 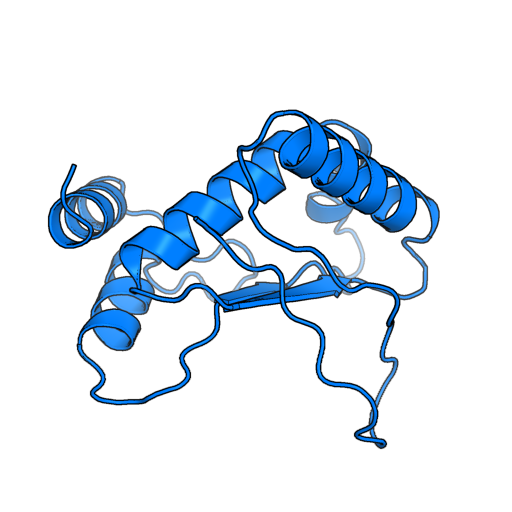1
ATOM 691 C C . VAL A 1 90 ? 15.627 1.595 -11.285 1.00 84.44 90 VAL A C 1
ATOM 693 O O . VAL A 1 90 ? 15.494 1.718 -12.501 1.00 84.44 90 VAL A O 1
ATOM 696 N N . TYR A 1 91 ? 14.620 1.842 -10.439 1.00 86.25 91 TYR A N 1
ATOM 697 C CA . TYR A 1 91 ? 13.273 2.281 -10.836 1.00 86.25 91 TYR A CA 1
ATOM 698 C C . TYR A 1 91 ? 13.151 3.812 -10.849 1.00 86.25 91 TYR A C 1
ATOM 700 O O . TYR A 1 91 ? 12.205 4.381 -10.309 1.00 86.25 91 TYR A O 1
ATOM 708 N N . THR A 1 92 ? 14.136 4.500 -11.434 1.00 87.12 92 THR A N 1
ATOM 709 C CA . THR A 1 92 ? 14.209 5.972 -11.430 1.00 87.12 92 THR A CA 1
ATOM 710 C C . THR A 1 92 ? 12.972 6.609 -12.066 1.00 87.12 92 THR A C 1
ATOM 712 O O . THR A 1 92 ? 12.298 7.414 -11.428 1.00 87.12 92 THR A O 1
ATOM 715 N N . GLN A 1 93 ? 12.613 6.178 -13.279 1.00 91.50 93 GLN A N 1
ATOM 716 C CA . GLN A 1 93 ? 11.447 6.689 -14.006 1.00 91.50 93 GLN A CA 1
ATOM 717 C C . GLN A 1 93 ? 10.135 6.406 -13.260 1.00 91.50 93 GLN A C 1
ATOM 719 O O . GLN A 1 93 ? 9.248 7.254 -13.198 1.00 91.50 93 GLN A O 1
ATOM 724 N N . GLU A 1 94 ? 9.977 5.200 -12.721 1.00 90.38 94 GLU A N 1
ATOM 725 C CA . GLU A 1 94 ? 8.765 4.798 -12.009 1.00 90.38 94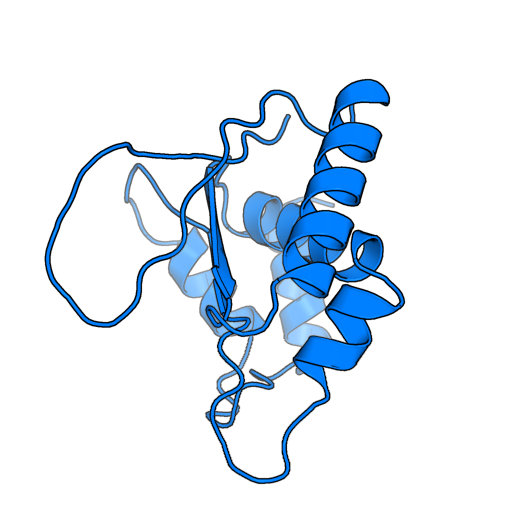 GLU A CA 1
ATOM 726 C C . GLU A 1 94 ? 8.568 5.621 -10.732 1.00 90.38 94 GLU A C 1
ATOM 728 O O . GLU A 1 94 ? 7.441 5.972 -10.391 1.00 90.38 94 GLU A O 1
ATOM 733 N N . ILE A 1 95 ? 9.660 5.975 -10.054 1.00 87.75 95 ILE A N 1
ATOM 734 C CA . ILE A 1 95 ? 9.621 6.803 -8.848 1.00 87.75 95 ILE A CA 1
ATOM 735 C C . ILE A 1 95 ? 9.268 8.251 -9.185 1.00 87.75 95 ILE A C 1
ATOM 737 O O . ILE A 1 95 ? 8.449 8.837 -8.483 1.00 87.75 95 ILE A O 1
ATOM 741 N N . GLU A 1 96 ? 9.785 8.808 -10.281 1.00 89.06 96 GLU A N 1
ATOM 742 C CA . GLU A 1 96 ? 9.376 10.135 -10.771 1.00 89.06 96 GLU A CA 1
ATOM 743 C C . GLU A 1 96 ? 7.884 10.179 -11.138 1.00 89.06 96 GLU A C 1
ATOM 745 O O . GLU A 1 96 ? 7.170 11.122 -10.790 1.00 89.06 96 GLU A O 1
ATOM 750 N N . LEU A 1 97 ? 7.383 9.141 -11.815 1.00 91.81 97 LEU A N 1
ATOM 751 C CA . LEU A 1 97 ? 5.964 9.026 -12.164 1.00 91.81 97 LEU A CA 1
ATOM 752 C C . LEU A 1 97 ? 5.085 8.898 -10.922 1.00 91.81 97 LEU A C 1
ATOM 754 O O . LEU A 1 97 ? 4.028 9.530 -10.843 1.00 91.81 97 LEU A O 1
ATOM 758 N N . PHE A 1 98 ? 5.530 8.114 -9.943 1.00 89.81 98 PHE A N 1
ATOM 759 C CA . PHE A 1 98 ? 4.814 7.959 -8.689 1.00 89.81 98 PHE A CA 1
ATOM 760 C C . PHE A 1 98 ? 4.822 9.254 -7.864 1.00 89.81 98 PHE A C 1
ATOM 762 O O . PHE A 1 98 ? 3.784 9.647 -7.335 1.00 89.81 98 PHE A O 1
ATOM 769 N N . GLN A 1 99 ? 5.947 9.972 -7.826 1.00 88.69 99 GLN A N 1
ATOM 770 C CA . GLN A 1 99 ? 6.045 11.298 -7.213 1.00 88.69 99 GLN A CA 1
ATOM 771 C C . GLN A 1 99 ? 5.041 12.271 -7.837 1.00 88.69 99 GLN A C 1
ATOM 773 O O . GLN A 1 99 ? 4.249 12.887 -7.129 1.00 88.69 99 GLN A O 1
ATOM 778 N N . LYS A 1 100 ? 4.991 12.327 -9.171 1.00 91.50 100 LYS A N 1
ATOM 779 C CA . LYS A 1 100 ? 4.028 13.163 -9.893 1.00 91.50 100 LYS A CA 1
ATOM 780 C C . LYS A 1 100 ? 2.577 12.806 -9.560 1.00 91.50 100 LYS A C 1
ATOM 782 O O . LYS A 1 100 ? 1.737 13.699 -9.474 1.00 91.50 100 LYS A O 1
ATOM 787 N N . ALA A 1 101 ? 2.264 11.523 -9.371 1.00 91.38 101 ALA A N 1
ATOM 788 C CA . ALA A 1 101 ? 0.928 11.095 -8.959 1.00 91.38 101 ALA A CA 1
ATOM 789 C C . ALA A 1 101 ? 0.572 11.603 -7.552 1.00 91.38 101 ALA A C 1
ATOM 791 O O . ALA A 1 101 ? -0.540 12.090 -7.339 1.00 91.38 101 ALA A O 1
ATOM 792 N N . ILE A 1 102 ? 1.524 11.561 -6.615 1.00 87.81 102 ILE A N 1
ATOM 793 C CA . ILE A 1 102 ? 1.350 12.121 -5.269 1.00 87.81 102 ILE A CA 1
ATOM 794 C C . ILE A 1 102 ? 1.131 13.634 -5.320 1.00 87.81 102 ILE A C 1
ATOM 796 O O . ILE A 1 102 ? 0.213 14.134 -4.668 1.00 87.81 102 ILE A O 1
ATOM 800 N N . ASP A 1 103 ? 1.932 14.359 -6.101 1.00 87.62 103 ASP A N 1
ATOM 801 C CA . ASP A 1 103 ? 1.822 15.817 -6.221 1.00 87.62 103 ASP A CA 1
ATOM 802 C C . ASP A 1 103 ? 0.438 16.203 -6.756 1.00 87.62 103 ASP A C 1
ATOM 804 O O . ASP A 1 103 ? -0.280 16.988 -6.139 1.00 87.62 103 ASP A O 1
ATOM 808 N N . GLN A 1 104 ? -0.009 15.540 -7.827 1.00 91.00 104 GLN A N 1
ATOM 809 C CA . GLN A 1 104 ? -1.344 15.729 -8.401 1.00 91.00 104 GLN A CA 1
ATOM 810 C C . GLN A 1 104 ? -2.471 15.410 -7.410 1.00 91.00 104 GLN A C 1
ATOM 812 O O . GLN A 1 104 ? -3.489 16.106 -7.378 1.00 91.00 104 GLN A O 1
ATOM 817 N N . ALA A 1 105 ? -2.324 14.348 -6.613 1.00 86.00 105 ALA A N 1
ATOM 818 C CA . ALA A 1 105 ? -3.303 13.991 -5.590 1.00 86.00 105 ALA A CA 1
ATOM 819 C C . ALA A 1 105 ? -3.339 15.028 -4.453 1.00 86.00 105 ALA A C 1
ATOM 821 O O . ALA A 1 105 ? -4.416 15.364 -3.956 1.00 86.00 105 ALA A O 1
ATOM 822 N N . THR A 1 106 ? -2.182 15.579 -4.085 1.00 83.38 106 THR A N 1
ATOM 823 C CA . THR A 1 106 ? -2.039 16.626 -3.064 1.00 83.38 106 THR A CA 1
ATOM 824 C C . THR A 1 106 ? -2.648 17.947 -3.534 1.00 83.38 106 THR A C 1
ATOM 826 O O . THR A 1 106 ? -3.472 18.522 -2.825 1.00 83.38 106 THR A O 1
ATOM 829 N N . GLU A 1 107 ? -2.337 18.392 -4.756 1.00 88.19 107 GLU A N 1
ATOM 830 C CA . GLU A 1 107 ? -2.904 19.604 -5.373 1.00 88.19 107 GLU A CA 1
ATOM 831 C C . GLU A 1 107 ? -4.436 19.567 -5.436 1.00 88.19 107 GLU A C 1
ATOM 833 O O . GLU A 1 107 ? -5.106 20.583 -5.257 1.00 88.19 107 GLU A O 1
ATOM 838 N N . ARG A 1 108 ? -5.006 18.378 -5.656 1.00 86.75 108 ARG A N 1
ATOM 839 C CA . ARG A 1 108 ? -6.459 18.157 -5.699 1.00 86.75 108 ARG A CA 1
ATOM 840 C C . ARG A 1 108 ? -7.092 17.937 -4.322 1.00 86.75 108 ARG A C 1
ATOM 842 O O . ARG A 1 108 ? -8.303 17.754 -4.237 1.00 86.75 108 ARG A O 1
ATOM 849 N N . GLY A 1 109 ? -6.300 17.955 -3.250 1.00 79.94 109 GLY A N 1
ATOM 850 C CA . GLY A 1 109 ? -6.775 17.813 -1.875 1.00 79.94 109 GLY A CA 1
ATOM 851 C C . GLY A 1 109 ? -7.122 16.384 -1.448 1.00 79.94 109 GLY A C 1
ATOM 852 O O . GLY A 1 109 ? -7.745 16.219 -0.400 1.00 79.94 109 GLY A O 1
ATOM 853 N N . PHE A 1 110 ? -6.716 15.362 -2.214 1.00 77.75 110 PHE A N 1
ATOM 854 C CA . PHE A 1 110 ? -6.851 13.952 -1.819 1.00 77.75 110 PHE A CA 1
ATOM 855 C C . PHE A 1 110 ? -5.820 13.540 -0.755 1.00 77.75 110 PHE A C 1
ATOM 857 O O . PHE A 1 110 ? -6.041 12.577 -0.026 1.00 77.75 110 PHE A O 1
ATOM 864 N N . LEU A 1 111 ? -4.711 14.279 -0.647 1.00 75.06 111 LEU A N 1
ATOM 865 C CA . LEU A 1 111 ? -3.656 14.101 0.356 1.00 75.06 111 LEU A CA 1
ATOM 866 C C . LEU A 1 111 ? -3.417 15.422 1.102 1.00 75.06 111 LEU A C 1
ATOM 868 O O . LEU A 1 111 ? -3.558 16.496 0.517 1.00 75.06 111 LEU A O 1
ATOM 872 N N . SER A 1 112 ? -3.095 15.365 2.399 1.00 61.59 112 SER A N 1
ATOM 873 C CA . SER A 1 112 ? -2.839 16.565 3.217 1.00 61.59 112 SER A CA 1
ATOM 874 C C . SER A 1 112 ? -1.407 17.053 3.112 1.00 61.59 112 SER A C 1
ATOM 876 O O . SER A 1 112 ? -1.201 18.263 3.064 1.00 61.59 112 SER A O 1
ATOM 878 N N . GLU A 1 113 ? -0.436 16.140 3.130 1.00 61.81 113 GLU A N 1
ATOM 879 C CA . GLU A 1 113 ? 0.976 16.508 3.171 1.00 61.81 113 GLU A CA 1
ATOM 880 C C . GLU A 1 113 ? 1.864 15.384 2.625 1.00 61.81 113 GLU A C 1
ATOM 882 O O . GLU A 1 113 ? 1.717 14.215 2.997 1.00 61.81 113 GLU A O 1
ATOM 887 N N . TYR A 1 114 ? 2.813 15.745 1.761 1.00 52.50 114 TYR A N 1
ATOM 888 C CA . TYR A 1 114 ? 3.853 14.853 1.264 1.00 52.50 114 TYR A CA 1
ATOM 889 C C . TYR A 1 114 ? 5.237 15.464 1.499 1.00 52.50 114 TYR A C 1
ATOM 891 O O . TYR A 1 114 ? 5.501 16.593 1.098 1.00 52.50 114 TYR A O 1
ATOM 899 N N . HIS A 1 115 ? 6.138 14.688 2.107 1.00 53.16 115 HIS A N 1
ATOM 900 C CA . HIS A 1 115 ? 7.532 15.072 2.357 1.00 53.16 115 HIS A CA 1
ATOM 901 C C . HIS A 1 115 ? 8.490 14.013 1.755 1.00 53.16 115 HIS A C 1
ATOM 903 O O . HIS A 1 115 ? 8.839 13.061 2.449 1.00 53.16 115 HIS A O 1
ATOM 909 N N . GLY A 1 116 ? 8.924 14.117 0.488 1.00 51.12 116 GLY A N 1
ATOM 910 C CA . GLY A 1 116 ? 9.885 13.188 -0.182 1.00 51.12 116 GLY A CA 1
ATOM 911 C C . GLY A 1 116 ? 11.133 13.921 -0.710 1.00 51.12 116 GLY A C 1
ATOM 912 O O . GLY A 1 116 ? 11.051 15.121 -0.918 1.00 51.12 116 GLY A O 1
ATOM 913 N N . GLU A 1 117 ? 12.362 13.380 -0.828 1.00 39.81 117 GLU A N 1
ATOM 914 C CA . GLU A 1 117 ? 12.877 12.111 -1.415 1.00 39.81 117 GLU A CA 1
ATOM 915 C C . GLU A 1 117 ? 13.679 11.143 -0.489 1.00 39.81 117 GLU A C 1
ATOM 917 O O . GLU A 1 117 ? 14.667 11.583 0.091 1.00 39.81 117 GLU A O 1
ATOM 922 N N . GLN A 1 118 ? 13.445 9.816 -0.429 1.00 43.44 118 GLN A N 1
ATOM 923 C CA . GLN A 1 118 ? 14.598 8.906 -0.189 1.00 43.44 118 GLN A CA 1
ATOM 924 C C . GLN A 1 118 ? 14.426 7.430 -0.570 1.00 43.44 118 GLN A C 1
ATOM 926 O O . GLN A 1 118 ? 13.473 6.758 -0.181 1.00 43.44 118 GLN A O 1
ATOM 931 N N . PHE A 1 119 ? 15.473 6.964 -1.250 1.00 43.19 119 PHE A N 1
ATOM 932 C CA . PHE A 1 119 ? 15.853 5.611 -1.631 1.00 43.19 119 PHE A CA 1
ATOM 933 C C . PHE A 1 119 ? 16.788 5.016 -0.565 1.00 43.19 119 PHE A C 1
ATOM 935 O O . PHE A 1 119 ? 17.634 5.735 -0.034 1.00 43.19 119 PHE A O 1
ATOM 942 N N . LEU A 1 120 ? 16.682 3.717 -0.272 1.00 32.62 120 LEU A N 1
ATOM 943 C CA . LEU A 1 120 ? 17.618 3.012 0.616 1.00 32.62 120 LEU A CA 1
ATOM 944 C C . LEU A 1 120 ? 17.977 1.640 0.027 1.00 32.62 120 LEU A C 1
ATOM 946 O O . LEU A 1 120 ? 17.193 0.692 0.101 1.00 32.62 120 LEU A O 1
ATOM 950 N N . ALA A 1 121 ? 19.176 1.576 -0.557 1.00 27.61 121 ALA A N 1
ATOM 951 C CA . ALA A 1 121 ? 19.944 0.355 -0.778 1.00 27.61 121 ALA A CA 1
ATOM 952 C C . ALA A 1 121 ? 20.448 -0.202 0.570 1.00 27.61 121 ALA A C 1
ATOM 954 O O . ALA A 1 121 ? 20.466 0.522 1.566 1.00 27.61 121 ALA A O 1
ATOM 955 N N . GLY A 1 122 ? 20.810 -1.491 0.599 1.00 28.45 122 GLY A N 1
ATOM 956 C CA . GLY A 1 122 ? 21.141 -2.286 1.792 1.00 28.45 122 GLY A CA 1
ATOM 957 C C . GLY A 1 122 ? 21.821 -1.525 2.944 1.00 28.45 122 GLY A C 1
ATOM 958 O O . GLY A 1 122 ? 22.802 -0.826 2.734 1.00 28.45 122 GLY A O 1
ATOM 959 N N . TYR A 1 123 ? 21.251 -1.679 4.148 1.00 23.86 123 TYR A N 1
ATOM 960 C CA . TYR A 1 123 ? 21.612 -1.073 5.446 1.00 23.86 123 TYR A CA 1
ATOM 961 C C . TYR A 1 123 ? 23.099 -0.699 5.665 1.00 23.86 123 TYR A C 1
ATOM 963 O O . TYR A 1 123 ? 23.962 -1.458 5.2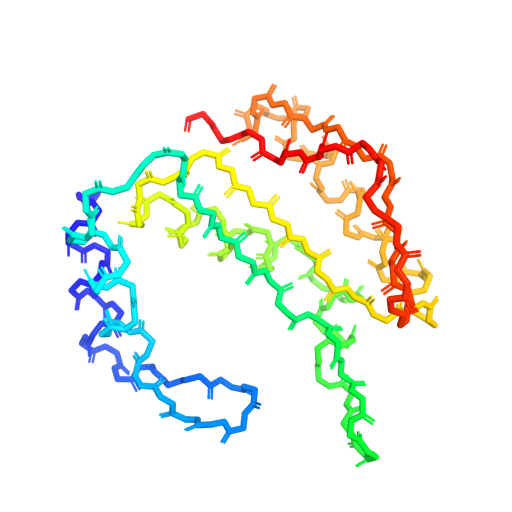29 1.00 23.86 123 TYR A O 1
ATOM 971 N N . PRO A 1 124 ? 23.433 0.322 6.499 1.00 34.91 124 PRO A N 1
ATOM 972 C CA . PRO A 1 124 ? 22.576 1.119 7.390 1.00 34.91 124 PRO A CA 1
ATOM 973 C C . PRO A 1 124 ? 22.649 2.637 7.108 1.00 34.91 124 PRO A C 1
ATOM 975 O O . PRO A 1 124 ? 23.674 3.132 6.667 1.00 34.91 124 PRO A O 1
ATOM 978 N N . VAL A 1 125 ? 21.582 3.387 7.417 1.00 25.11 125 VAL A N 1
ATOM 979 C CA . VAL A 1 125 ? 21.601 4.708 8.092 1.00 25.11 125 VAL A CA 1
ATOM 980 C C . VAL A 1 125 ? 20.171 5.264 8.116 1.00 25.11 125 VAL A C 1
ATOM 982 O O . VAL A 1 125 ? 19.558 5.586 7.102 1.00 25.11 125 VAL A O 1
ATOM 985 N N . LEU A 1 126 ? 19.648 5.372 9.337 1.00 35.38 126 LEU A N 1
ATOM 986 C CA . LEU A 1 126 ? 18.593 6.301 9.717 1.00 35.38 126 LEU A CA 1
ATOM 987 C C . LEU A 1 126 ? 19.049 7.730 9.398 1.00 35.38 126 LEU A C 1
ATOM 989 O O . LEU A 1 126 ? 19.978 8.189 10.051 1.00 35.38 126 LEU A O 1
ATOM 993 N N . GLN A 1 127 ? 18.364 8.460 8.512 1.00 29.06 127 GLN A N 1
ATOM 994 C CA . GLN A 1 127 ? 18.160 9.905 8.683 1.00 29.06 127 GLN A CA 1
ATOM 995 C C . GLN A 1 127 ? 17.075 10.459 7.739 1.00 29.06 127 GLN A C 1
ATOM 997 O O . GLN A 1 127 ? 17.117 10.250 6.536 1.00 29.06 127 GLN A O 1
ATOM 1002 N N . LYS A 1 128 ? 16.138 11.206 8.346 1.00 29.78 128 LYS A N 1
ATOM 1003 C CA . LYS A 1 128 ? 14.883 11.810 7.840 1.00 29.78 128 LYS A CA 1
ATOM 1004 C C . LYS A 1 128 ? 13.692 10.856 7.661 1.00 29.78 128 LYS A C 1
ATOM 1006 O O . LYS A 1 128 ? 13.515 10.195 6.646 1.00 29.78 128 LYS A O 1
ATOM 1011 N N . ARG A 1 129 ? 12.833 10.857 8.690 1.00 38.84 129 ARG A N 1
ATOM 1012 C CA . ARG A 1 129 ? 11.476 10.289 8.689 1.00 38.84 129 ARG A CA 1
ATOM 1013 C C . ARG A 1 129 ? 10.639 11.036 7.642 1.00 38.84 129 ARG A C 1
ATOM 1015 O O . ARG A 1 129 ? 10.617 12.262 7.672 1.00 38.84 129 ARG A O 1
ATOM 1022 N N . ARG A 1 130 ? 9.994 10.314 6.725 1.00 57.47 130 ARG A N 1
ATOM 1023 C CA . ARG A 1 130 ? 9.214 10.862 5.601 1.00 57.47 130 ARG A CA 1
ATOM 1024 C C . ARG A 1 130 ? 7.878 10.149 5.553 1.00 57.47 130 ARG A C 1
ATOM 1026 O O . ARG A 1 130 ? 7.846 8.933 5.636 1.00 57.47 130 ARG A O 1
ATOM 1033 N N . CYS A 1 131 ? 6.787 10.889 5.509 1.00 46.84 131 CYS A N 1
ATOM 1034 C CA . CYS A 1 131 ? 5.462 10.358 5.778 1.00 46.84 131 CYS A CA 1
ATOM 1035 C C . CYS A 1 131 ? 4.496 10.943 4.756 1.00 46.84 131 CYS A C 1
ATOM 1037 O O . CYS A 1 131 ? 4.381 12.163 4.678 1.00 46.84 131 CYS A O 1
ATOM 1039 N N . VAL A 1 132 ? 3.800 10.094 3.998 1.00 53.69 132 VAL A N 1
ATOM 1040 C CA . VAL A 1 132 ? 2.587 10.526 3.289 1.00 53.69 132 VAL A CA 1
ATOM 1041 C C . VAL A 1 132 ? 1.509 10.706 4.346 1.00 53.69 132 VAL A C 1
ATOM 1043 O O . VAL A 1 132 ? 1.165 9.707 4.971 1.00 53.69 132 VAL A O 1
ATOM 1046 N N . HIS A 1 133 ? 1.025 11.931 4.571 1.00 51.38 133 HIS A N 1
ATOM 1047 C CA . HIS A 1 133 ? -0.116 12.198 5.445 1.00 51.38 133 HIS A CA 1
ATOM 1048 C C . HIS A 1 133 ? -1.422 12.148 4.651 1.00 51.38 133 HIS A C 1
ATOM 1050 O O . HIS A 1 133 ? -1.609 12.867 3.666 1.00 51.38 133 HIS A O 1
ATOM 1056 N N . LEU A 1 134 ? -2.315 11.259 5.082 1.00 52.34 134 LEU A N 1
ATOM 1057 C CA . LEU A 1 134 ? -3.677 11.153 4.560 1.00 52.34 134 LEU A CA 1
ATOM 1058 C C . LEU A 1 134 ? -4.603 12.088 5.345 1.00 52.34 134 LEU A C 1
ATOM 1060 O O . LEU A 1 134 ? -4.390 12.284 6.545 1.00 52.34 134 LEU A O 1
ATOM 1064 N N . ARG A 1 135 ? -5.598 12.670 4.666 1.00 45.28 135 ARG A N 1
ATOM 1065 C CA . ARG A 1 135 ? -6.693 13.411 5.313 1.00 45.28 135 ARG A CA 1
ATOM 1066 C C . ARG A 1 135 ? -7.757 12.471 5.859 1.00 45.28 135 ARG A C 1
ATOM 1068 O O . ARG A 1 135 ? -7.980 11.412 5.232 1.00 45.28 135 ARG A O 1
#

Radius of gyration: 15.1 Å; chains: 1; bounding box: 40×35×37 Å